Protein AF-A0A849RE85-F1 (afdb_monomer_lite)

Secondary structure (DSSP, 8-state):
---HHHHTHHHHHHHHHSS-HHHHHHHHHHHHHHHHHHHHHH----GGG--HHHHHHHHHHTTTS-HHHHHHHHHHHHHHHHHTT-SSPPPPPTT-------SS-HHHHHHHHHHHHHHHHHTT--HHHHHHHHT--HHHHHHHHTT-S-S-HHHHHHHHHHHT---------

Structure (mmCIF, N/CA/C/O backbone):
data_AF-A0A849RE85-F1
#
_entry.id   AF-A0A849RE85-F1
#
loop_
_atom_site.group_PDB
_atom_site.id
_atom_site.type_symbol
_atom_site.label_atom_id
_atom_site.label_alt_id
_atom_site.label_comp_id
_atom_site.label_asym_id
_atom_site.label_entity_id
_atom_site.label_seq_id
_atom_site.pdbx_PDB_ins_code
_atom_site.Cartn_x
_atom_site.Cartn_y
_atom_site.Cartn_z
_atom_site.occupancy
_atom_site.B_iso_or_equiv
_atom_site.auth_seq_id
_atom_site.auth_comp_id
_atom_site.auth_asym_id
_atom_site.auth_atom_id
_atom_site.pdbx_PDB_model_num
ATOM 1 N N . MET A 1 1 ? 27.105 -2.650 -28.692 1.00 42.91 1 MET A N 1
ATOM 2 C CA . MET A 1 1 ? 25.625 -2.631 -28.650 1.00 42.91 1 MET A CA 1
ATOM 3 C C . MET A 1 1 ? 25.179 -1.544 -27.675 1.00 42.91 1 MET A C 1
ATOM 5 O O . MET A 1 1 ? 25.867 -1.345 -26.683 1.00 42.91 1 MET A O 1
ATOM 9 N N . LEU A 1 2 ? 24.113 -0.790 -27.974 1.00 52.19 2 LEU A N 1
ATOM 10 C CA . LEU A 1 2 ? 23.545 0.206 -27.049 1.00 52.19 2 LEU A CA 1
ATOM 11 C C . LEU A 1 2 ? 22.572 -0.502 -26.098 1.00 52.1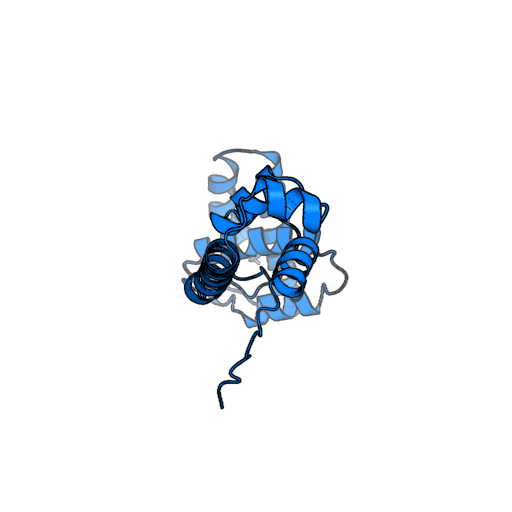9 2 LEU A C 1
ATOM 13 O O . LEU A 1 2 ? 21.526 -0.957 -26.562 1.00 52.19 2 LEU A O 1
ATOM 17 N N . THR A 1 3 ? 22.921 -0.581 -24.812 1.00 67.94 3 THR A N 1
ATOM 18 C CA . THR A 1 3 ? 22.102 -1.220 -23.767 1.00 67.94 3 THR A CA 1
ATOM 19 C C . THR A 1 3 ? 20.789 -0.467 -23.540 1.00 67.94 3 THR A C 1
ATOM 21 O O . THR A 1 3 ? 20.687 0.734 -23.829 1.00 67.94 3 THR A O 1
ATOM 24 N N . LEU A 1 4 ? 19.766 -1.143 -23.011 1.00 60.88 4 LEU A N 1
ATOM 25 C CA . LEU A 1 4 ? 18.473 -0.515 -22.692 1.00 60.88 4 LEU A CA 1
ATOM 26 C C . LEU A 1 4 ? 18.618 0.643 -21.691 1.00 60.88 4 LEU A C 1
ATOM 28 O O . LEU A 1 4 ? 17.960 1.680 -21.834 1.00 60.88 4 LEU A O 1
ATOM 32 N N . ALA A 1 5 ? 19.529 0.505 -20.726 1.00 68.31 5 ALA A N 1
ATOM 33 C CA . ALA A 1 5 ? 19.876 1.561 -19.781 1.00 68.31 5 ALA A CA 1
ATOM 34 C C . ALA A 1 5 ? 20.406 2.818 -20.494 1.00 68.31 5 ALA A C 1
ATOM 36 O O . ALA A 1 5 ? 19.964 3.930 -20.205 1.00 68.31 5 ALA A O 1
ATOM 37 N N . LYS A 1 6 ? 21.278 2.647 -21.496 1.00 70.25 6 LYS A N 1
ATOM 38 C CA . LYS A 1 6 ? 21.860 3.757 -22.265 1.00 70.25 6 LYS A CA 1
ATOM 39 C C . LYS A 1 6 ? 20.835 4.460 -23.159 1.00 70.25 6 LYS A C 1
ATOM 41 O O . LYS A 1 6 ? 20.890 5.671 -23.335 1.00 70.25 6 LYS A O 1
ATOM 46 N N . LYS A 1 7 ? 19.837 3.726 -23.664 1.00 66.62 7 LYS A N 1
ATOM 47 C CA . LYS A 1 7 ? 18.691 4.311 -24.391 1.00 66.62 7 LYS A CA 1
ATOM 48 C C . LYS A 1 7 ? 17.756 5.123 -23.484 1.00 66.62 7 LYS A C 1
ATOM 50 O O . LYS A 1 7 ? 17.022 5.970 -23.981 1.00 66.62 7 LYS A O 1
ATOM 55 N N . SER A 1 8 ? 17.799 4.884 -22.173 1.00 69.12 8 SER A N 1
ATOM 56 C CA . SER A 1 8 ? 16.951 5.543 -21.167 1.00 69.12 8 SER A CA 1
ATOM 57 C C . SER A 1 8 ? 17.639 6.723 -20.464 1.00 69.12 8 SER A C 1
ATOM 59 O O . SER A 1 8 ? 17.030 7.402 -19.639 1.00 69.12 8 SER A O 1
ATOM 61 N N . GLU A 1 9 ? 18.905 6.993 -20.793 1.00 75.12 9 GLU A N 1
ATOM 62 C CA . GLU A 1 9 ? 19.782 7.907 -20.053 1.00 75.12 9 GLU A CA 1
ATOM 63 C C . GLU A 1 9 ? 19.281 9.361 -20.030 1.00 75.12 9 GLU A C 1
ATOM 65 O O . GLU A 1 9 ? 19.409 10.049 -19.014 1.00 75.12 9 GLU A O 1
ATOM 70 N N . ASN A 1 10 ? 18.633 9.811 -21.108 1.00 74.06 10 ASN A N 1
ATOM 71 C CA . ASN A 1 10 ? 18.047 11.152 -21.184 1.00 74.06 10 ASN A CA 1
ATOM 72 C C . ASN A 1 10 ? 16.975 11.366 -20.101 1.00 74.06 10 ASN A C 1
ATOM 74 O O . ASN A 1 10 ? 16.992 12.389 -19.419 1.00 74.06 10 ASN A O 1
ATOM 78 N N . TYR A 1 11 ? 16.123 10.365 -19.851 1.00 74.44 11 TYR A N 1
ATOM 79 C CA . TYR A 1 11 ? 15.103 10.430 -18.800 1.00 74.44 11 TYR A CA 1
ATOM 80 C C . TYR A 1 11 ? 15.723 10.496 -17.397 1.00 74.44 11 TYR A C 1
ATOM 82 O O . TYR A 1 11 ? 15.236 11.218 -16.524 1.00 74.44 11 TYR A O 1
ATOM 90 N N . PHE A 1 12 ? 16.830 9.781 -17.175 1.00 78.94 12 PHE A N 1
ATOM 91 C CA . PHE A 1 12 ? 17.513 9.758 -15.880 1.00 78.94 12 PHE A CA 1
ATOM 92 C C . PHE A 1 12 ? 18.149 11.108 -15.539 1.00 78.94 12 PHE A C 1
ATOM 94 O O . PHE A 1 12 ? 18.059 11.558 -14.394 1.00 78.94 12 PHE A O 1
ATOM 101 N N . ARG A 1 13 ? 18.779 11.768 -16.520 1.00 77.88 13 ARG A N 1
ATOM 102 C CA . ARG A 1 13 ? 19.481 13.046 -16.307 1.00 77.88 13 ARG A CA 1
ATOM 103 C C . ARG A 1 13 ? 18.533 14.152 -15.861 1.00 77.88 13 ARG A C 1
ATOM 105 O O . ARG A 1 13 ? 18.858 14.875 -14.918 1.00 77.88 13 ARG A O 1
ATOM 112 N N . ASP A 1 14 ? 17.367 14.250 -16.486 1.00 75.44 14 ASP A N 1
ATOM 113 C CA . ASP A 1 14 ? 16.377 15.268 -16.133 1.00 75.44 14 ASP A CA 1
ATOM 114 C C . ASP A 1 14 ? 15.691 14.944 -14.807 1.00 75.44 14 ASP A C 1
ATOM 116 O O . ASP A 1 14 ? 15.541 15.816 -13.950 1.00 75.44 14 ASP A O 1
ATOM 120 N N . TYR A 1 15 ? 15.395 13.666 -14.558 1.00 78.00 15 TYR A N 1
ATOM 121 C CA . TYR A 1 15 ? 14.811 13.238 -13.294 1.00 78.00 15 TYR A CA 1
ATOM 122 C C . TYR A 1 15 ? 15.729 13.527 -12.101 1.00 78.00 15 TYR A C 1
ATOM 124 O O . TYR A 1 15 ? 15.288 14.095 -11.102 1.00 78.00 15 TYR A O 1
ATOM 132 N N . VAL A 1 16 ? 17.028 13.218 -12.196 1.00 77.25 16 VAL A N 1
ATOM 133 C CA . VAL A 1 16 ? 17.997 13.404 -11.100 1.00 77.25 16 VAL A CA 1
ATOM 134 C C . VAL A 1 16 ? 18.156 14.879 -10.686 1.00 77.25 16 VAL A C 1
ATOM 136 O O . VAL A 1 16 ? 18.572 15.134 -9.554 1.00 77.25 16 VAL A O 1
ATOM 139 N N . ARG A 1 17 ? 17.727 15.852 -11.499 1.00 74.69 17 ARG A N 1
ATOM 140 C CA . ARG A 1 17 ? 17.819 17.292 -11.193 1.00 74.69 17 ARG A CA 1
ATOM 141 C C . ARG A 1 17 ? 16.692 17.846 -10.297 1.00 74.69 17 ARG A C 1
ATOM 143 O O . ARG A 1 17 ? 16.912 18.856 -9.644 1.00 74.69 17 ARG A O 1
ATOM 150 N N . GLY A 1 18 ? 15.535 17.185 -10.182 1.00 65.81 18 GLY A N 1
ATOM 151 C CA . GLY A 1 18 ? 14.307 17.789 -9.619 1.00 65.81 18 GLY A CA 1
ATOM 152 C C . GLY A 1 18 ? 13.929 17.542 -8.136 1.00 65.81 18 GLY A C 1
ATOM 153 O O . GLY A 1 18 ? 12.744 17.468 -7.850 1.00 65.81 18 GLY A O 1
ATOM 154 N N . GLY A 1 19 ? 14.847 17.358 -7.166 1.00 62.25 19 GLY A N 1
ATOM 155 C CA . GLY A 1 19 ? 14.490 17.215 -5.714 1.00 62.25 19 GLY A CA 1
ATOM 156 C C . GLY A 1 19 ? 15.541 16.515 -4.800 1.00 62.25 19 GLY A C 1
ATOM 157 O O . GLY A 1 19 ? 16.737 16.679 -5.013 1.00 62.25 19 GLY A O 1
ATOM 158 N N . GLY A 1 20 ? 15.135 15.582 -3.917 1.00 73.44 20 GLY A N 1
ATOM 159 C CA . GLY A 1 20 ? 16.038 14.718 -3.115 1.00 73.44 20 GLY A CA 1
ATOM 160 C C . GLY A 1 20 ? 17.043 13.850 -3.910 1.00 73.44 20 GLY A C 1
ATOM 161 O O . GLY A 1 20 ? 16.706 12.781 -4.425 1.00 73.44 20 GLY A O 1
ATOM 162 N N . LYS A 1 21 ? 18.300 14.311 -3.980 1.00 73.38 21 LYS A N 1
ATOM 163 C CA . LYS A 1 21 ? 19.386 13.790 -4.840 1.00 73.38 21 LYS A CA 1
ATOM 164 C C . LYS A 1 21 ? 19.679 12.297 -4.653 1.00 73.38 21 LYS A C 1
ATOM 166 O O . LYS A 1 21 ? 19.865 11.590 -5.639 1.00 73.38 21 LYS A O 1
ATOM 171 N N . GLU A 1 22 ? 19.708 11.819 -3.413 1.00 80.50 22 GLU A N 1
ATOM 172 C CA . GLU A 1 22 ? 20.115 10.445 -3.094 1.00 80.50 22 GLU A CA 1
ATOM 173 C C . GLU A 1 22 ? 19.016 9.418 -3.399 1.00 80.50 22 GLU A C 1
ATOM 175 O O . GLU A 1 22 ? 19.268 8.400 -4.041 1.00 80.50 22 GLU A O 1
ATOM 180 N N . ASN A 1 23 ? 17.766 9.713 -3.030 1.00 78.06 23 ASN A N 1
ATOM 181 C CA . ASN A 1 23 ? 16.643 8.813 -3.298 1.00 78.06 23 ASN A CA 1
ATOM 182 C C . ASN A 1 23 ? 16.447 8.583 -4.806 1.00 78.06 23 ASN A C 1
ATOM 184 O O . ASN A 1 23 ? 16.259 7.450 -5.246 1.00 78.06 23 ASN A O 1
ATOM 188 N N . ARG A 1 24 ? 16.568 9.639 -5.621 1.00 80.62 24 ARG A N 1
ATOM 189 C CA . ARG A 1 24 ? 16.446 9.515 -7.080 1.00 80.62 24 ARG A CA 1
ATOM 190 C C . ARG A 1 24 ? 17.568 8.729 -7.724 1.00 80.62 24 ARG A C 1
ATOM 192 O O . ARG A 1 24 ? 17.285 7.932 -8.609 1.00 80.62 24 ARG A O 1
ATOM 199 N N . LYS A 1 25 ? 18.813 8.921 -7.284 1.00 83.44 25 LYS A N 1
ATOM 200 C CA . LYS A 1 25 ? 19.932 8.095 -7.754 1.00 83.44 25 LYS A CA 1
ATOM 201 C C . LYS A 1 25 ? 19.649 6.620 -7.497 1.00 83.44 25 LYS A C 1
ATOM 203 O O . LYS A 1 25 ? 19.750 5.823 -8.416 1.00 83.44 25 LYS A O 1
ATOM 208 N N . ARG A 1 26 ? 19.182 6.286 -6.290 1.00 87.06 26 ARG A N 1
ATOM 209 C CA . ARG A 1 26 ? 18.798 4.912 -5.939 1.00 87.06 26 ARG A CA 1
ATOM 210 C C . ARG A 1 26 ? 17.629 4.393 -6.779 1.00 87.06 26 ARG A C 1
ATOM 212 O O . ARG A 1 26 ? 17.623 3.221 -7.127 1.00 87.06 26 ARG A O 1
ATOM 219 N N . GLN A 1 27 ? 16.640 5.226 -7.111 1.00 88.19 27 GLN A N 1
ATOM 220 C CA . GLN A 1 27 ? 15.568 4.823 -8.032 1.00 88.19 27 GLN A CA 1
ATOM 221 C C . GLN A 1 27 ? 16.102 4.551 -9.442 1.00 88.19 27 GLN A C 1
ATOM 223 O O . GLN A 1 27 ? 15.768 3.521 -10.012 1.00 88.19 27 GLN A O 1
ATOM 228 N N . VAL A 1 28 ? 16.973 5.414 -9.972 1.00 87.75 28 VAL A N 1
ATOM 229 C CA . VAL A 1 28 ? 17.615 5.200 -11.278 1.00 87.75 28 VAL A CA 1
ATOM 230 C C . VAL A 1 28 ? 18.449 3.919 -11.277 1.00 87.75 28 VAL A C 1
ATOM 232 O O . VAL A 1 28 ? 18.303 3.127 -12.198 1.00 87.75 28 VAL A O 1
ATOM 235 N N . SER A 1 29 ? 19.248 3.662 -10.238 1.00 88.50 29 SER A N 1
ATOM 236 C CA . SER A 1 29 ? 20.015 2.413 -10.117 1.00 88.50 29 SER A CA 1
ATOM 237 C C . SER A 1 29 ? 19.117 1.177 -10.199 1.00 88.50 29 SER A C 1
ATOM 239 O O . SER A 1 29 ? 19.399 0.272 -10.972 1.00 88.50 29 SER A O 1
ATOM 241 N N . ARG A 1 30 ? 17.976 1.178 -9.498 1.00 92.25 30 ARG A N 1
ATOM 242 C CA . ARG A 1 30 ? 17.005 0.071 -9.558 1.00 92.25 30 ARG A CA 1
ATOM 243 C C . ARG A 1 30 ? 16.366 -0.095 -10.934 1.00 92.25 30 ARG A C 1
ATOM 245 O O . ARG A 1 30 ? 16.103 -1.217 -11.352 1.00 92.25 30 ARG A O 1
ATOM 252 N N . ILE A 1 31 ? 16.109 1.010 -11.636 1.00 91.06 31 ILE A N 1
ATOM 253 C CA . ILE A 1 31 ? 15.610 0.973 -13.017 1.00 91.06 31 ILE A CA 1
ATOM 254 C C . ILE A 1 31 ? 16.658 0.351 -13.945 1.00 91.06 31 ILE A C 1
ATOM 256 O O . ILE A 1 31 ? 16.305 -0.477 -14.778 1.00 91.06 31 ILE A O 1
ATOM 260 N N . VAL A 1 32 ? 17.931 0.724 -13.794 1.00 89.44 32 VAL A N 1
ATOM 261 C CA . VAL A 1 32 ? 19.039 0.165 -14.582 1.00 89.44 32 VAL A CA 1
ATOM 262 C C . VAL A 1 32 ? 19.177 -1.335 -14.335 1.00 89.44 32 VAL A C 1
ATOM 264 O O . VAL A 1 32 ? 19.149 -2.095 -15.294 1.00 89.44 32 VAL A O 1
ATOM 267 N N . GLU A 1 33 ? 19.200 -1.772 -13.075 1.00 90.31 33 GLU A N 1
ATOM 268 C CA . GLU A 1 33 ? 19.274 -3.198 -12.724 1.00 90.31 33 GLU A CA 1
ATOM 269 C C . GLU A 1 33 ? 18.104 -4.006 -13.304 1.00 90.31 33 GLU A C 1
ATOM 271 O O . GLU A 1 33 ? 18.294 -5.108 -13.818 1.00 90.31 33 GLU A O 1
ATOM 276 N N . PHE A 1 34 ? 16.890 -3.449 -13.272 1.00 91.25 34 PHE A N 1
ATOM 277 C CA . PHE A 1 34 ? 15.732 -4.060 -13.919 1.00 91.25 34 PHE A CA 1
ATOM 278 C C . PHE A 1 34 ? 15.922 -4.185 -15.439 1.00 91.25 34 PHE A C 1
ATOM 280 O O . PHE A 1 34 ? 15.665 -5.248 -16.003 1.00 91.25 34 PHE A O 1
ATOM 287 N N . LEU A 1 35 ? 16.376 -3.124 -16.113 1.00 89.00 35 LEU A N 1
ATOM 288 C CA . LEU A 1 35 ? 16.599 -3.132 -17.562 1.00 89.00 35 LEU A CA 1
ATOM 289 C C . LEU A 1 35 ? 17.701 -4.117 -17.972 1.00 89.00 35 LEU A C 1
ATOM 291 O O . LEU A 1 35 ? 17.520 -4.840 -18.951 1.00 89.00 35 LEU A O 1
ATOM 295 N N . ASP A 1 36 ? 18.787 -4.195 -17.204 1.00 88.19 36 ASP A N 1
ATOM 296 C CA . ASP A 1 36 ? 19.889 -5.135 -17.433 1.00 88.19 36 ASP A CA 1
ATOM 297 C C . ASP A 1 36 ? 19.426 -6.592 -17.251 1.00 88.19 36 ASP A C 1
ATOM 299 O O . ASP A 1 36 ? 19.775 -7.483 -18.035 1.00 88.19 36 ASP A O 1
ATOM 303 N N . TRP A 1 37 ? 18.566 -6.851 -16.260 1.00 90.44 37 TRP A N 1
ATOM 304 C CA . TRP A 1 37 ? 17.944 -8.164 -16.081 1.00 90.44 37 TRP A CA 1
ATOM 305 C C . TRP A 1 37 ? 17.041 -8.547 -17.267 1.00 90.44 37 TRP A C 1
ATOM 307 O O . TRP A 1 37 ? 17.083 -9.682 -17.749 1.00 90.44 37 TRP A O 1
ATOM 317 N N . VAL A 1 38 ? 16.248 -7.602 -17.786 1.00 88.19 38 VAL A N 1
ATOM 318 C CA . VAL A 1 38 ? 15.397 -7.842 -18.965 1.00 88.19 38 VAL A CA 1
ATOM 319 C C . VAL A 1 38 ? 16.242 -8.097 -20.219 1.00 88.19 38 VAL A C 1
ATOM 321 O O . VAL A 1 38 ? 15.927 -9.002 -20.996 1.00 88.19 38 VAL A O 1
ATOM 324 N N . GLU A 1 39 ? 17.321 -7.334 -20.413 1.00 84.50 39 GLU A N 1
ATOM 325 C CA . GLU A 1 39 ? 18.235 -7.481 -21.554 1.00 84.50 39 GLU A CA 1
ATOM 326 C C . GLU A 1 39 ? 18.929 -8.852 -21.537 1.00 84.50 39 GLU A C 1
ATOM 328 O O . GLU A 1 39 ? 18.984 -9.530 -22.566 1.00 84.50 39 GLU A O 1
ATOM 333 N N . SER A 1 40 ? 19.379 -9.298 -20.359 1.00 83.06 40 SER A N 1
ATOM 334 C CA . SER A 1 40 ? 20.047 -10.595 -20.183 1.00 83.06 40 SER A CA 1
ATOM 335 C C . SER A 1 40 ? 19.110 -11.801 -20.309 1.00 83.06 40 SER A C 1
ATOM 337 O O . SER A 1 40 ? 19.529 -12.835 -20.829 1.00 83.06 40 SER A O 1
ATOM 339 N N . THR A 1 41 ? 17.849 -11.682 -19.886 1.00 79.12 41 THR A N 1
ATOM 340 C CA . THR A 1 41 ? 16.909 -12.818 -19.854 1.00 79.12 41 THR A CA 1
ATOM 341 C C . THR A 1 41 ? 16.154 -13.004 -21.171 1.00 79.12 41 THR A C 1
ATOM 343 O O . THR A 1 41 ? 16.003 -14.129 -21.641 1.00 79.12 41 THR A O 1
ATOM 346 N N . GLU A 1 42 ? 15.671 -11.919 -21.786 1.00 67.69 42 GLU A N 1
ATOM 347 C CA . GLU A 1 42 ? 14.741 -12.001 -22.926 1.00 67.69 42 GLU A CA 1
ATOM 348 C C . GLU A 1 42 ? 15.293 -11.400 -24.232 1.00 67.69 42 GLU A C 1
ATOM 350 O O . GLU A 1 42 ? 14.577 -11.354 -25.232 1.00 67.69 42 GLU A O 1
ATOM 355 N N . LYS A 1 43 ? 16.567 -10.965 -24.263 1.00 65.69 43 LYS A N 1
ATOM 356 C CA . LYS A 1 43 ? 17.206 -10.325 -25.436 1.00 65.69 43 LYS A CA 1
ATOM 357 C C . LYS A 1 43 ? 16.358 -9.187 -26.029 1.00 65.69 43 LYS A C 1
ATOM 359 O O . LYS A 1 43 ? 16.342 -8.975 -27.242 1.00 65.69 43 LYS A O 1
ATOM 364 N N . VAL A 1 44 ? 15.619 -8.457 -25.192 1.00 65.25 44 VAL A N 1
ATOM 365 C CA . VAL A 1 44 ? 14.765 -7.350 -25.642 1.00 65.25 44 VAL A CA 1
ATOM 366 C C . VAL A 1 44 ? 15.646 -6.167 -26.030 1.00 65.25 44 VAL A C 1
ATOM 368 O O . VAL A 1 44 ? 16.393 -5.639 -25.216 1.00 65.25 44 VAL A O 1
ATOM 371 N N . ILE A 1 45 ? 15.542 -5.727 -27.285 1.00 59.97 45 ILE A N 1
ATOM 372 C CA . ILE A 1 45 ? 16.431 -4.699 -27.856 1.00 59.97 45 ILE A CA 1
ATOM 373 C C . ILE A 1 45 ? 15.801 -3.292 -27.770 1.00 59.97 45 ILE A C 1
ATOM 375 O O . ILE A 1 45 ? 16.497 -2.285 -27.938 1.00 59.97 45 ILE A O 1
ATOM 379 N N . SER A 1 46 ? 14.493 -3.173 -27.501 1.00 67.56 46 SER A N 1
ATOM 380 C CA . SER A 1 46 ? 13.761 -1.896 -27.534 1.00 67.56 46 SER A CA 1
ATOM 381 C C . SER A 1 46 ? 12.932 -1.622 -26.273 1.00 67.56 46 SER A C 1
ATOM 383 O O . SER A 1 46 ? 12.240 -2.492 -25.752 1.00 67.56 46 SER A O 1
ATOM 385 N N . LEU A 1 47 ? 12.949 -0.362 -25.819 1.00 70.06 47 LEU A N 1
ATOM 386 C CA . LEU A 1 47 ? 12.179 0.106 -24.656 1.00 70.06 47 LEU A CA 1
ATOM 387 C C . LEU A 1 47 ? 10.661 -0.008 -24.863 1.00 70.06 47 LEU A C 1
ATOM 389 O O . LEU A 1 47 ? 9.927 -0.272 -23.919 1.00 70.06 47 LEU A O 1
ATOM 393 N N . HIS A 1 48 ? 10.184 0.133 -26.101 1.00 70.50 48 HIS A N 1
ATOM 394 C CA . HIS A 1 48 ? 8.764 -0.041 -26.429 1.00 70.50 48 HIS A CA 1
ATOM 395 C C . HIS A 1 48 ? 8.302 -1.500 -26.305 1.00 70.50 48 HIS A C 1
ATOM 397 O O . HIS A 1 48 ? 7.151 -1.752 -25.942 1.00 70.50 48 HIS A O 1
ATOM 403 N N . GLY A 1 49 ? 9.212 -2.456 -26.531 1.00 77.38 49 GLY A N 1
ATOM 404 C CA . GLY A 1 49 ? 8.955 -3.882 -26.342 1.00 77.38 49 GLY A CA 1
ATOM 405 C C . GLY A 1 49 ? 8.775 -4.282 -24.877 1.00 77.38 49 GLY A C 1
ATOM 406 O O . GLY A 1 49 ? 8.326 -5.388 -24.602 1.00 77.38 49 GLY A O 1
ATOM 407 N N . LEU A 1 50 ? 9.081 -3.396 -23.923 1.00 83.88 50 LEU A N 1
ATOM 408 C CA . LEU A 1 50 ? 8.948 -3.659 -22.494 1.00 83.88 50 LEU A CA 1
ATOM 409 C C . LEU A 1 50 ? 7.472 -3.875 -22.103 1.00 83.88 50 LEU A C 1
ATOM 411 O O . LEU A 1 50 ? 6.705 -2.921 -22.029 1.00 83.88 50 LEU A O 1
ATOM 415 N N . GLY A 1 51 ? 7.038 -5.112 -21.859 1.00 86.00 51 GLY A N 1
ATOM 416 C CA . GLY A 1 51 ? 5.651 -5.432 -21.497 1.00 86.00 51 GLY A CA 1
ATOM 417 C C . GLY A 1 51 ? 5.480 -5.945 -20.066 1.00 86.00 51 GLY A C 1
ATOM 418 O O . GLY A 1 51 ? 6.450 -6.260 -19.376 1.00 86.00 51 GLY A O 1
ATOM 419 N N . LYS A 1 52 ? 4.215 -6.089 -19.637 1.00 86.44 52 LYS A N 1
ATOM 420 C CA . LYS A 1 52 ? 3.834 -6.619 -18.311 1.00 86.44 52 LYS A CA 1
ATOM 421 C C . LYS A 1 52 ? 4.494 -7.970 -18.005 1.00 86.44 52 LYS A C 1
ATOM 423 O O . LYS A 1 52 ? 4.869 -8.220 -16.864 1.00 86.44 52 LYS A O 1
ATOM 428 N N . ARG A 1 53 ? 4.695 -8.815 -19.027 1.00 88.12 53 ARG A N 1
ATOM 429 C CA . ARG A 1 53 ? 5.378 -10.114 -18.902 1.00 88.12 53 ARG A CA 1
ATOM 430 C C . ARG A 1 53 ? 6.778 -9.981 -18.304 1.00 88.12 53 ARG A C 1
ATOM 432 O O . ARG A 1 53 ? 7.118 -10.765 -17.427 1.00 88.12 53 ARG A O 1
ATOM 439 N N . HIS A 1 54 ? 7.544 -8.972 -18.717 1.00 89.31 54 HIS A N 1
ATOM 440 C CA . HIS A 1 54 ? 8.913 -8.766 -18.242 1.00 89.31 54 HIS A CA 1
ATOM 441 C C . HIS A 1 54 ? 8.932 -8.349 -16.771 1.00 89.31 54 HIS A C 1
ATOM 443 O O . HIS A 1 54 ? 9.749 -8.837 -16.000 1.00 89.31 54 HIS A O 1
ATOM 449 N N . VAL A 1 55 ? 7.976 -7.514 -16.354 1.00 90.56 55 VAL A N 1
ATOM 450 C CA . VAL A 1 55 ? 7.805 -7.125 -14.945 1.00 90.56 55 VAL A CA 1
ATOM 451 C C . VAL A 1 55 ? 7.424 -8.336 -14.091 1.00 90.56 55 VAL A C 1
ATOM 453 O O . VAL A 1 55 ? 8.029 -8.584 -13.053 1.00 90.56 55 VAL A O 1
ATOM 456 N N . ILE A 1 56 ? 6.476 -9.154 -14.558 1.00 89.50 56 ILE A N 1
ATOM 457 C CA . ILE A 1 56 ? 6.084 -10.396 -13.875 1.00 89.50 56 ILE A CA 1
ATOM 458 C C . ILE A 1 56 ? 7.267 -11.370 -13.786 1.00 89.50 56 ILE A C 1
ATOM 460 O O . ILE A 1 56 ? 7.474 -11.987 -12.739 1.00 89.50 56 ILE A O 1
ATOM 464 N N . GLY A 1 57 ? 8.040 -11.508 -14.866 1.00 89.75 57 GLY A N 1
ATOM 465 C CA . GLY A 1 57 ? 9.260 -12.310 -14.914 1.00 89.75 57 GLY A CA 1
ATOM 466 C C . GLY A 1 57 ? 10.299 -11.829 -13.905 1.00 89.75 57 GLY A C 1
ATOM 467 O O . GLY A 1 57 ? 10.813 -12.634 -13.132 1.00 89.75 57 GLY A O 1
ATOM 468 N N . PHE A 1 58 ? 10.525 -10.516 -13.832 1.00 92.00 58 PHE A N 1
ATOM 469 C CA . PHE A 1 58 ? 11.464 -9.912 -12.891 1.00 92.00 58 PHE A CA 1
ATOM 470 C C . PHE A 1 58 ? 11.082 -10.228 -11.447 1.00 92.00 58 PHE A C 1
ATOM 472 O O . PHE A 1 58 ? 11.919 -10.693 -10.672 1.00 92.00 58 PHE A O 1
ATOM 479 N N . TRP A 1 59 ? 9.799 -10.087 -11.098 1.00 92.06 59 TRP A N 1
ATOM 480 C CA . TRP A 1 59 ? 9.321 -10.473 -9.773 1.00 92.06 59 TRP A CA 1
ATOM 481 C C . TRP A 1 59 ? 9.498 -11.966 -9.506 1.00 92.06 59 TRP A C 1
ATOM 483 O O . TRP A 1 59 ? 9.766 -12.350 -8.366 1.00 92.06 59 TRP A O 1
ATOM 493 N N . LYS A 1 60 ? 9.291 -12.826 -10.513 1.00 89.69 60 LYS A N 1
ATOM 494 C CA . LYS A 1 60 ? 9.466 -14.286 -10.392 1.00 89.69 60 LYS A CA 1
ATOM 495 C C . LYS A 1 60 ? 10.923 -14.670 -10.150 1.00 89.69 60 LYS A C 1
ATOM 497 O O . LYS A 1 60 ? 11.163 -15.582 -9.369 1.00 89.69 60 LYS A O 1
ATOM 502 N N . ALA A 1 61 ? 11.871 -13.962 -10.754 1.00 89.94 61 ALA A N 1
ATOM 503 C CA . ALA A 1 61 ? 13.295 -14.171 -10.508 1.00 89.94 61 ALA A CA 1
ATOM 504 C C . ALA A 1 61 ? 13.741 -13.637 -9.133 1.00 89.94 61 ALA A C 1
ATOM 506 O O . ALA A 1 61 ? 14.577 -14.245 -8.471 1.00 89.94 61 ALA A O 1
ATOM 507 N N . HIS A 1 62 ? 13.133 -12.547 -8.655 1.00 91.50 62 HIS A N 1
ATOM 508 C CA . HIS A 1 62 ? 13.526 -11.868 -7.415 1.00 91.50 62 HIS A CA 1
ATOM 509 C C . HIS A 1 62 ? 12.550 -12.105 -6.254 1.00 91.50 62 HIS A C 1
ATOM 511 O O . HIS A 1 62 ? 12.205 -11.193 -5.504 1.00 91.50 62 HIS A O 1
ATOM 517 N N . ARG A 1 63 ? 12.105 -13.355 -6.068 1.00 86.56 63 ARG A N 1
ATOM 518 C CA . ARG A 1 63 ? 11.190 -13.739 -4.970 1.00 86.56 63 ARG A CA 1
ATOM 519 C C . ARG A 1 63 ? 11.776 -13.562 -3.568 1.00 86.56 63 ARG A C 1
ATOM 521 O O . ARG A 1 63 ? 11.024 -13.544 -2.601 1.00 86.56 63 ARG A O 1
ATOM 528 N N . HIS A 1 64 ? 13.095 -13.446 -3.471 1.00 86.19 64 HIS A N 1
ATOM 529 C CA . HIS A 1 64 ? 13.833 -13.284 -2.223 1.00 86.19 64 HIS A CA 1
ATOM 530 C C . HIS A 1 64 ? 13.877 -11.830 -1.721 1.00 86.19 64 HIS A C 1
ATOM 532 O O . HIS A 1 64 ? 14.348 -11.593 -0.611 1.00 86.19 64 HIS A O 1
ATOM 538 N N . PHE A 1 65 ? 13.424 -10.848 -2.510 1.00 89.81 65 PHE A N 1
ATOM 539 C CA . PHE A 1 65 ? 13.369 -9.460 -2.052 1.00 89.81 65 PHE A CA 1
ATOM 540 C C . PHE A 1 65 ? 12.411 -9.297 -0.869 1.00 89.81 65 PHE A C 1
ATOM 542 O O . PHE A 1 65 ? 11.318 -9.865 -0.854 1.00 89.81 65 PHE A O 1
ATOM 549 N N . SER A 1 66 ? 12.815 -8.474 0.104 1.00 88.12 66 SER A N 1
ATOM 550 C CA . SER A 1 66 ? 11.905 -7.999 1.147 1.00 88.12 66 SER A CA 1
ATOM 551 C C . SER A 1 66 ? 10.826 -7.094 0.550 1.00 88.12 66 SER A C 1
ATOM 553 O O . SER A 1 66 ? 11.029 -6.495 -0.509 1.00 88.12 66 SER A O 1
ATOM 555 N N . ASP A 1 67 ? 9.707 -6.942 1.253 1.00 83.69 67 ASP A N 1
ATOM 556 C CA . ASP A 1 67 ? 8.563 -6.154 0.774 1.00 83.69 67 ASP A CA 1
ATOM 557 C C . ASP A 1 67 ? 8.944 -4.692 0.523 1.00 83.69 67 ASP A C 1
ATOM 559 O O . ASP A 1 67 ? 8.630 -4.124 -0.522 1.00 83.69 67 ASP A O 1
ATOM 563 N N . GLU A 1 68 ? 9.731 -4.111 1.431 1.00 86.06 68 GLU A N 1
ATOM 564 C CA . GLU A 1 68 ? 10.256 -2.754 1.287 1.00 86.06 68 GLU A CA 1
ATOM 565 C C . GLU A 1 68 ? 11.175 -2.620 0.062 1.00 86.06 68 GLU A C 1
ATOM 567 O O . GLU A 1 68 ? 11.137 -1.620 -0.662 1.00 86.06 68 GLU A O 1
ATOM 572 N N . THR A 1 69 ? 12.003 -3.634 -0.196 1.00 89.62 69 THR A N 1
ATOM 573 C CA . THR A 1 69 ? 12.900 -3.646 -1.354 1.00 89.62 69 THR A CA 1
ATOM 574 C C . THR A 1 69 ? 12.092 -3.757 -2.640 1.00 89.62 69 THR A C 1
ATOM 576 O O . THR A 1 69 ? 12.239 -2.910 -3.520 1.00 89.62 69 THR A O 1
ATOM 579 N N . ALA A 1 70 ? 11.182 -4.729 -2.727 1.00 90.62 70 ALA A N 1
ATOM 580 C CA . ALA A 1 70 ? 10.315 -4.939 -3.882 1.00 90.62 70 ALA A CA 1
ATOM 581 C C . ALA A 1 70 ? 9.480 -3.689 -4.207 1.00 90.62 70 ALA A C 1
ATOM 583 O O . ALA A 1 70 ? 9.399 -3.286 -5.368 1.00 90.62 70 ALA A O 1
ATOM 584 N N . TYR A 1 71 ? 8.945 -3.018 -3.184 1.00 90.12 71 TYR A N 1
ATOM 585 C CA . TYR A 1 71 ? 8.232 -1.753 -3.335 1.00 90.12 71 TYR A CA 1
ATOM 586 C C . TYR A 1 71 ? 9.122 -0.642 -3.913 1.00 90.12 71 TYR A C 1
ATOM 588 O O . TYR A 1 71 ? 8.734 0.040 -4.863 1.00 90.12 71 TYR A O 1
ATOM 596 N N . LYS A 1 72 ? 10.358 -0.489 -3.418 1.00 90.38 72 LYS A N 1
ATOM 597 C CA . LYS A 1 72 ? 11.318 0.494 -3.955 1.00 90.38 72 LYS A CA 1
ATOM 598 C C . LYS A 1 72 ? 11.689 0.225 -5.419 1.00 90.38 72 LYS A C 1
ATOM 600 O O . LYS A 1 72 ? 11.907 1.187 -6.158 1.00 90.38 72 LYS A O 1
ATOM 605 N N . TYR A 1 73 ? 11.771 -1.039 -5.844 1.00 93.25 73 TYR A N 1
ATOM 606 C CA . TYR A 1 73 ? 11.925 -1.379 -7.266 1.00 93.25 73 TYR A CA 1
ATOM 607 C C . TYR A 1 73 ? 10.666 -1.029 -8.056 1.00 93.25 73 TYR A C 1
ATOM 609 O O . TYR A 1 73 ? 10.774 -0.413 -9.114 1.00 93.25 73 TYR A O 1
ATOM 617 N N . TRP A 1 74 ? 9.480 -1.360 -7.537 1.00 93.56 74 TRP A N 1
ATOM 618 C CA . TRP A 1 74 ? 8.216 -1.077 -8.214 1.00 93.56 74 TRP A CA 1
ATOM 619 C C . TRP A 1 74 ? 8.014 0.419 -8.464 1.00 93.56 74 TRP A C 1
ATOM 621 O O . TRP A 1 74 ? 7.676 0.787 -9.582 1.00 93.56 74 TRP A O 1
ATOM 631 N N . LEU A 1 75 ? 8.338 1.291 -7.501 1.00 90.38 75 LEU A N 1
ATOM 632 C CA . LEU A 1 75 ? 8.313 2.748 -7.702 1.00 90.38 75 LEU A CA 1
ATOM 633 C C . LEU A 1 75 ? 9.201 3.198 -8.874 1.00 90.38 75 LEU A C 1
ATOM 635 O O . LEU A 1 75 ? 8.803 4.045 -9.674 1.00 90.38 75 LEU A O 1
ATOM 639 N N . GLY A 1 76 ? 10.397 2.615 -8.997 1.00 91.25 76 GLY A N 1
ATOM 640 C CA . GLY A 1 76 ? 11.291 2.879 -10.124 1.00 91.25 76 GLY A CA 1
ATOM 641 C C . GLY A 1 76 ? 10.704 2.390 -11.450 1.00 91.25 76 GLY A C 1
ATOM 642 O O . GLY A 1 76 ? 10.672 3.136 -12.427 1.00 91.25 76 GLY A O 1
ATOM 643 N N . ILE A 1 77 ? 10.184 1.162 -11.479 1.00 91.44 77 ILE A N 1
ATOM 644 C CA . ILE A 1 77 ? 9.574 0.564 -12.675 1.00 91.44 77 ILE A CA 1
ATOM 645 C C . ILE A 1 77 ? 8.325 1.345 -13.102 1.00 91.44 77 ILE A C 1
ATOM 647 O O . ILE A 1 77 ? 8.160 1.595 -14.291 1.00 91.44 77 ILE A O 1
ATOM 651 N N . ALA A 1 78 ? 7.486 1.795 -12.167 1.00 90.19 78 ALA A N 1
ATOM 652 C CA . ALA A 1 78 ? 6.335 2.659 -12.433 1.00 90.19 78 ALA A CA 1
ATOM 653 C C . ALA A 1 78 ? 6.760 3.986 -13.063 1.00 90.19 78 ALA A C 1
ATOM 655 O O . ALA A 1 78 ? 6.159 4.437 -14.039 1.00 90.19 78 ALA A O 1
ATOM 656 N N . LYS A 1 79 ? 7.859 4.574 -12.577 1.00 89.69 79 LYS A N 1
ATOM 657 C CA . LYS A 1 79 ? 8.412 5.791 -13.169 1.00 89.69 79 LYS A CA 1
ATOM 658 C C . LYS A 1 79 ? 8.927 5.565 -14.591 1.00 89.69 79 LYS A C 1
ATOM 660 O O . LYS A 1 79 ? 8.630 6.365 -15.475 1.00 89.69 79 LYS A O 1
ATOM 665 N N . LEU A 1 80 ? 9.634 4.459 -14.822 1.00 88.81 80 LEU A N 1
ATOM 666 C CA . LEU A 1 80 ? 10.043 4.035 -16.161 1.00 88.81 80 LEU A CA 1
ATOM 667 C C . LEU A 1 80 ? 8.824 3.846 -17.080 1.00 88.81 80 LEU A C 1
ATOM 669 O O . LEU A 1 80 ? 8.838 4.296 -18.222 1.00 88.81 80 LEU A O 1
ATOM 673 N N . TRP A 1 81 ? 7.757 3.227 -16.575 1.00 89.38 81 TRP A N 1
ATOM 674 C CA . TRP A 1 81 ? 6.507 3.001 -17.303 1.00 89.38 81 TRP A CA 1
ATOM 675 C C . TRP A 1 81 ? 5.865 4.306 -17.777 1.00 89.38 81 TRP A C 1
ATOM 677 O O . TRP A 1 81 ? 5.486 4.425 -18.945 1.00 89.38 81 TRP A O 1
ATOM 687 N N . GLN A 1 82 ? 5.831 5.305 -16.891 1.00 86.88 82 GLN A N 1
ATOM 688 C CA . GLN A 1 82 ? 5.367 6.652 -17.205 1.00 86.88 82 GLN A CA 1
ATOM 689 C C . GLN A 1 82 ? 6.227 7.305 -18.298 1.00 86.88 82 GLN A C 1
ATOM 691 O O . GLN A 1 82 ? 5.687 7.916 -19.216 1.00 86.88 82 GLN A O 1
ATOM 696 N N . TRP A 1 83 ? 7.556 7.169 -18.234 1.00 86.12 83 TRP A N 1
ATOM 697 C CA . TRP A 1 83 ? 8.464 7.744 -19.238 1.00 86.12 83 TRP A CA 1
ATOM 698 C C . TRP A 1 83 ? 8.316 7.125 -20.625 1.00 86.12 83 TRP A C 1
ATOM 700 O O . TRP A 1 83 ? 8.487 7.821 -21.623 1.00 86.12 83 TRP A O 1
ATOM 710 N N . ILE A 1 84 ? 7.975 5.837 -20.693 1.00 83.88 84 ILE A N 1
ATOM 711 C CA . ILE A 1 84 ? 7.715 5.126 -21.953 1.00 83.88 84 ILE A CA 1
ATOM 712 C C . ILE A 1 84 ? 6.299 5.442 -22.486 1.00 83.88 84 ILE A C 1
ATOM 714 O O . ILE A 1 84 ? 5.956 5.046 -23.597 1.00 83.88 84 ILE A O 1
ATOM 718 N N . GLY A 1 85 ? 5.474 6.178 -21.731 1.00 80.81 85 GLY A N 1
ATOM 719 C CA . GLY A 1 85 ? 4.130 6.582 -22.153 1.00 80.81 85 GLY A CA 1
ATOM 720 C C . GLY A 1 85 ? 3.092 5.462 -22.062 1.00 80.81 85 GLY A C 1
ATOM 721 O O . GLY A 1 85 ? 2.087 5.494 -22.766 1.00 80.81 85 GLY A O 1
ATOM 722 N N . LYS A 1 86 ? 3.316 4.448 -21.217 1.00 79.81 86 LYS A N 1
ATOM 723 C CA . LYS A 1 86 ? 2.321 3.395 -20.977 1.00 79.81 86 LYS A CA 1
ATOM 724 C C . LYS A 1 86 ? 1.307 3.888 -19.946 1.00 79.81 86 LYS A C 1
ATOM 726 O O . LYS A 1 86 ? 1.685 4.240 -18.834 1.00 79.81 86 LYS A O 1
ATOM 731 N N . HIS A 1 87 ? 0.031 3.917 -20.333 1.00 68.75 87 HIS A N 1
ATOM 732 C CA . HIS A 1 87 ? -1.060 4.463 -19.514 1.00 68.75 87 HIS A CA 1
ATOM 733 C C . HIS A 1 87 ? -1.434 3.592 -18.309 1.00 68.75 87 HIS A C 1
ATOM 735 O O . HIS A 1 87 ? -1.951 4.101 -17.322 1.00 68.75 87 HIS A O 1
ATOM 741 N N . GLU A 1 88 ? -1.183 2.288 -18.384 1.00 80.88 88 GLU A N 1
ATOM 742 C CA . GLU A 1 88 ? -1.482 1.358 -17.298 1.00 80.88 88 GLU A CA 1
ATOM 743 C C . GLU A 1 88 ? -0.302 1.240 -16.336 1.00 80.88 88 GLU A C 1
ATOM 745 O O . GLU A 1 88 ? 0.849 1.228 -16.772 1.00 80.88 88 GLU A O 1
ATOM 750 N N . GLU A 1 89 ? -0.571 1.057 -15.045 1.00 82.12 89 GLU A N 1
ATOM 751 C CA . GLU A 1 89 ? 0.484 0.783 -14.070 1.00 82.12 89 GLU A CA 1
ATOM 752 C C . GLU A 1 89 ? 1.173 -0.569 -14.341 1.00 82.12 89 GLU A C 1
ATOM 754 O O . GLU A 1 89 ? 0.533 -1.540 -14.776 1.00 82.12 89 GLU A O 1
ATOM 759 N N . PRO A 1 90 ? 2.494 -0.677 -14.095 1.00 87.38 90 PRO A N 1
ATOM 760 C CA . PRO A 1 90 ? 3.172 -1.957 -14.193 1.00 87.38 90 PRO A CA 1
ATOM 761 C C . PRO A 1 90 ? 2.675 -2.917 -13.102 1.00 87.38 90 PRO A C 1
ATOM 763 O O . PRO A 1 90 ? 2.377 -2.480 -11.988 1.00 87.38 90 PRO A O 1
ATOM 766 N N . PRO A 1 91 ? 2.669 -4.238 -13.371 1.00 88.62 91 PRO A N 1
ATOM 767 C CA . PRO A 1 91 ? 2.294 -5.242 -12.382 1.00 88.62 91 PRO A CA 1
ATOM 768 C C . PRO A 1 91 ? 3.054 -5.065 -11.062 1.00 88.62 91 PRO A C 1
ATOM 770 O O . PRO A 1 91 ? 4.290 -5.069 -11.045 1.00 88.62 91 PRO A O 1
ATOM 773 N N . ALA A 1 92 ? 2.314 -4.923 -9.964 1.00 85.62 92 ALA A N 1
ATOM 774 C CA . ALA A 1 92 ? 2.884 -4.789 -8.630 1.00 85.62 92 ALA A CA 1
ATOM 775 C C . ALA A 1 92 ? 3.548 -6.101 -8.157 1.00 85.62 92 ALA A C 1
ATOM 777 O O . ALA A 1 92 ? 3.179 -7.191 -8.616 1.00 85.62 92 ALA A O 1
ATOM 778 N N . PRO A 1 93 ? 4.534 -6.033 -7.242 1.00 84.00 93 PRO A N 1
ATOM 779 C CA . PRO A 1 93 ? 5.073 -7.223 -6.599 1.00 84.00 93 PRO A CA 1
ATOM 780 C C . PRO A 1 93 ? 3.979 -7.940 -5.798 1.00 84.00 93 PRO A C 1
ATOM 782 O O . PRO A 1 93 ? 3.132 -7.300 -5.188 1.00 84.00 93 PRO A O 1
ATOM 785 N N . HIS A 1 94 ? 4.037 -9.273 -5.735 1.00 70.31 94 HIS A N 1
ATOM 786 C CA . HIS A 1 94 ? 2.984 -10.134 -5.164 1.00 70.31 94 HIS A CA 1
ATOM 787 C C . HIS A 1 94 ? 2.585 -9.812 -3.710 1.00 70.31 94 HIS A C 1
ATOM 789 O O . HIS A 1 94 ? 1.482 -10.140 -3.290 1.00 70.31 94 HIS A O 1
ATOM 795 N N . LYS A 1 95 ? 3.486 -9.193 -2.942 1.00 65.31 95 LYS A N 1
ATOM 796 C CA . LYS A 1 95 ? 3.263 -8.810 -1.541 1.00 65.31 95 LYS A CA 1
ATOM 797 C C . LYS A 1 95 ? 2.923 -7.335 -1.353 1.00 65.31 95 LYS A C 1
ATOM 799 O O . LYS A 1 95 ? 2.508 -6.940 -0.274 1.00 65.31 95 LYS A O 1
ATOM 804 N N . VAL A 1 96 ? 3.015 -6.537 -2.415 1.00 50.53 96 VAL A N 1
ATOM 805 C CA . VAL A 1 96 ? 2.400 -5.211 -2.462 1.00 50.53 96 VAL A CA 1
ATOM 806 C C . VAL A 1 96 ? 0.961 -5.413 -2.930 1.00 50.53 96 VAL A C 1
ATOM 808 O O . VAL A 1 96 ? 0.541 -4.908 -3.966 1.00 50.53 96 VAL A O 1
ATOM 811 N N . GLN A 1 97 ? 0.184 -6.183 -2.164 1.00 47.50 97 GLN A N 1
ATOM 812 C CA . GLN A 1 97 ? -1.223 -5.838 -2.066 1.00 47.50 97 GLN A CA 1
ATOM 813 C C . GLN A 1 97 ? -1.220 -4.528 -1.295 1.00 47.50 97 GLN A C 1
ATOM 815 O O . GLN A 1 97 ? -1.281 -4.495 -0.069 1.00 47.50 97 GLN A O 1
ATOM 820 N N . THR A 1 98 ? -1.069 -3.424 -2.028 1.00 42.50 98 THR A N 1
ATOM 821 C CA . THR A 1 98 ? -1.696 -2.184 -1.609 1.00 42.50 98 THR A CA 1
ATOM 822 C C . THR A 1 98 ? -3.097 -2.628 -1.230 1.00 42.50 98 THR A C 1
ATOM 824 O O . THR A 1 98 ? -3.797 -3.173 -2.087 1.00 42.50 98 THR A O 1
ATOM 827 N N . PHE A 1 99 ? -3.483 -2.502 0.040 1.00 41.22 99 PHE A N 1
ATOM 828 C CA . PHE A 1 99 ? -4.899 -2.416 0.341 1.00 41.22 99 PHE A CA 1
ATOM 829 C C . PHE A 1 99 ? -5.374 -1.316 -0.595 1.00 41.22 99 PHE A C 1
ATOM 831 O O . PHE A 1 99 ? -5.048 -0.142 -0.398 1.00 41.22 99 PHE A O 1
ATOM 838 N N . GLN A 1 100 ? -6.008 -1.699 -1.706 1.00 42.84 100 GLN A N 1
ATOM 839 C CA . GLN A 1 100 ? -6.795 -0.751 -2.449 1.00 42.84 100 GLN A CA 1
ATOM 840 C C . GLN A 1 100 ? -7.695 -0.192 -1.366 1.00 42.84 100 GLN A C 1
ATOM 842 O O . GLN A 1 100 ? -8.375 -0.955 -0.678 1.00 42.84 100 GLN A O 1
ATOM 847 N N . LYS A 1 101 ? -7.600 1.114 -1.129 1.00 46.00 101 LYS A N 1
ATOM 848 C CA . LYS A 1 101 ? -8.646 1.828 -0.424 1.00 46.00 101 LYS A CA 1
ATOM 849 C C . LYS A 1 101 ? -9.863 1.589 -1.305 1.00 46.00 101 LYS A C 1
ATOM 851 O O . LYS A 1 101 ? -10.012 2.253 -2.329 1.00 46.00 101 LYS A O 1
ATOM 856 N N . SER A 1 102 ? -10.581 0.499 -1.047 1.00 46.91 102 SER A N 1
ATOM 857 C CA . SER A 1 102 ? -11.698 0.098 -1.866 1.00 46.91 102 SER A CA 1
ATOM 858 C C . SER A 1 102 ? -12.652 1.269 -1.778 1.00 46.91 102 SER A C 1
ATOM 860 O O . SER A 1 102 ? -13.029 1.710 -0.698 1.00 46.91 102 SER A O 1
ATOM 862 N N . VAL A 1 103 ? -13.026 1.799 -2.935 1.00 51.09 103 VAL A N 1
ATOM 863 C CA . VAL A 1 103 ? -14.071 2.823 -3.066 1.00 51.09 103 VAL A CA 1
ATOM 864 C C . VAL A 1 103 ? -15.460 2.214 -2.731 1.00 51.09 103 VAL A C 1
ATOM 866 O O . VAL A 1 103 ? -16.496 2.827 -2.938 1.00 51.09 103 VAL A O 1
ATOM 869 N N . LEU A 1 104 ? -15.475 1.002 -2.165 1.00 45.97 104 LEU A N 1
ATOM 870 C CA . LEU A 1 104 ? -16.600 0.205 -1.696 1.00 45.97 104 LEU A CA 1
ATOM 871 C C . LEU A 1 104 ? -16.276 -0.170 -0.232 1.00 45.97 104 LEU A C 1
ATOM 873 O O . LEU A 1 104 ? -15.270 -0.840 -0.006 1.00 45.97 104 LEU A O 1
ATOM 877 N N . ASN A 1 105 ? -16.977 0.241 0.826 1.00 55.19 105 ASN A N 1
ATOM 878 C CA . ASN A 1 105 ? -18.266 0.915 0.954 1.00 55.19 105 ASN A CA 1
ATOM 879 C C . ASN A 1 105 ? -18.227 1.833 2.197 1.00 55.19 105 ASN A C 1
ATOM 881 O O . ASN A 1 105 ? -18.507 1.369 3.306 1.00 55.19 105 ASN A O 1
ATOM 885 N N . ASP A 1 106 ? -17.927 3.130 2.031 1.00 58.38 106 ASP A N 1
ATOM 886 C CA . ASP A 1 106 ? -18.158 4.130 3.098 1.00 58.38 106 ASP A CA 1
ATOM 887 C C . ASP A 1 106 ? -19.610 4.046 3.605 1.00 58.38 106 ASP A C 1
ATOM 889 O O . ASP A 1 106 ? -19.879 4.270 4.780 1.00 58.38 106 ASP A O 1
ATOM 893 N N . THR A 1 107 ? -20.545 3.633 2.743 1.00 66.19 107 THR A N 1
ATOM 894 C CA . THR A 1 107 ? -21.956 3.390 3.069 1.00 66.19 107 THR A CA 1
ATOM 895 C C . THR A 1 107 ? -22.156 2.304 4.126 1.00 66.19 107 THR A C 1
ATOM 897 O O . THR A 1 107 ? -22.790 2.571 5.135 1.00 66.19 107 THR A O 1
ATOM 900 N N . VAL A 1 108 ? -21.568 1.112 3.985 1.00 74.25 108 VAL A N 1
ATOM 901 C CA . VAL A 1 108 ? -21.762 0.023 4.969 1.00 74.25 108 VAL A CA 1
ATOM 902 C C . VAL A 1 108 ? -21.130 0.383 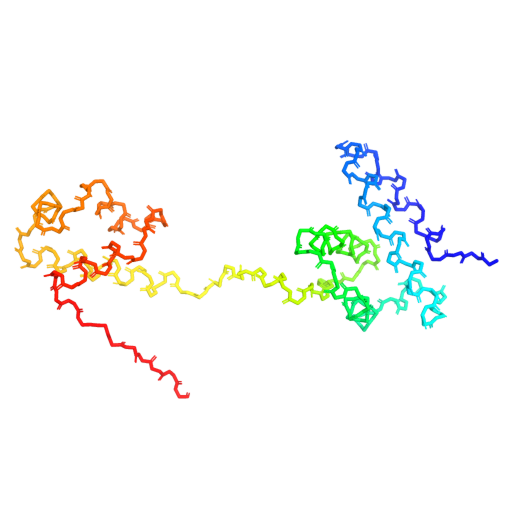6.312 1.00 74.25 108 VAL A C 1
ATOM 904 O O . VAL A 1 108 ? -21.710 0.140 7.369 1.00 74.25 108 VAL A O 1
ATOM 907 N N . PHE A 1 109 ? -19.944 0.994 6.287 1.00 78.31 109 PHE A N 1
ATOM 908 C CA . PHE A 1 109 ? -19.291 1.435 7.515 1.00 78.31 109 PHE A CA 1
ATOM 909 C C . PHE A 1 109 ? -20.110 2.529 8.212 1.00 78.31 109 PHE A C 1
ATOM 911 O O . PHE A 1 109 ? -20.390 2.419 9.403 1.00 78.31 109 PHE A O 1
ATOM 918 N N . THR A 1 110 ? -20.580 3.539 7.475 1.00 81.38 110 THR A N 1
ATOM 919 C CA . THR A 1 110 ? -21.448 4.589 8.035 1.00 81.38 110 THR A CA 1
ATOM 920 C C . THR A 1 110 ? -22.798 4.053 8.513 1.00 81.38 110 THR A C 1
ATOM 922 O O . THR A 1 110 ? -23.295 4.526 9.536 1.00 81.38 110 THR A O 1
ATOM 925 N N . GLU A 1 111 ? -23.368 3.036 7.865 1.00 83.12 111 GLU A N 1
ATOM 926 C CA . GLU A 1 111 ? -24.582 2.348 8.321 1.00 83.12 111 GLU A CA 1
ATOM 927 C C . GLU A 1 111 ? -24.373 1.661 9.675 1.00 83.12 111 GLU A C 1
ATOM 929 O O . GLU A 1 111 ? -25.196 1.833 10.573 1.00 83.12 111 GLU A O 1
ATOM 934 N N . ILE A 1 112 ? -23.252 0.955 9.866 1.00 84.44 112 ILE A N 1
ATOM 935 C CA . ILE A 1 112 ? -22.910 0.315 11.149 1.00 84.44 112 ILE A CA 1
ATOM 936 C C . ILE A 1 112 ? -22.774 1.364 12.257 1.00 84.44 112 ILE A C 1
ATOM 938 O O . ILE A 1 112 ? -23.330 1.200 13.343 1.00 84.44 112 ILE A O 1
ATOM 942 N N . LEU A 1 113 ? -22.072 2.466 11.991 1.00 88.19 113 LEU A N 1
ATOM 943 C CA . LEU A 1 113 ? -21.877 3.533 12.976 1.00 88.19 113 LEU A CA 1
ATOM 944 C C . LEU A 1 113 ? -23.184 4.256 13.317 1.00 88.19 113 LEU A C 1
ATOM 946 O O . LEU A 1 113 ? -23.459 4.545 14.483 1.00 88.19 113 LEU A O 1
ATOM 950 N N . THR A 1 114 ? -24.030 4.486 12.312 1.00 85.94 114 THR A N 1
ATOM 951 C CA . THR A 1 114 ? -25.368 5.056 12.504 1.00 85.94 114 THR A CA 1
ATOM 952 C C . THR A 1 114 ? -26.246 4.107 13.315 1.00 85.94 114 THR A C 1
ATOM 954 O O . THR A 1 114 ? -26.924 4.546 14.240 1.00 85.94 114 THR A O 1
ATOM 957 N N . ALA A 1 115 ? -26.192 2.800 13.041 1.00 88.00 115 ALA A N 1
ATOM 958 C CA . ALA A 1 115 ? -26.919 1.793 13.806 1.00 88.00 115 ALA A CA 1
ATOM 959 C C . ALA A 1 115 ? -26.474 1.759 15.275 1.00 88.00 115 ALA A C 1
ATOM 961 O O . ALA A 1 115 ? -27.322 1.695 16.164 1.00 88.00 115 ALA A O 1
ATOM 962 N N . ILE A 1 116 ? -25.169 1.873 15.545 1.00 89.25 116 ILE A N 1
ATOM 963 C CA . ILE A 1 116 ? -24.628 1.986 16.908 1.00 89.25 116 ILE A CA 1
ATOM 964 C C . ILE A 1 116 ? -25.203 3.212 17.618 1.00 89.25 116 ILE A C 1
ATOM 966 O O . ILE A 1 116 ? -25.728 3.090 18.728 1.00 89.25 116 ILE A O 1
ATOM 970 N N . LYS A 1 117 ? -25.172 4.375 16.961 1.00 90.25 117 LYS A N 1
ATOM 971 C CA . LYS A 1 117 ? -25.714 5.618 17.515 1.00 90.25 117 LYS A CA 1
ATOM 972 C C . LYS A 1 117 ? -27.214 5.507 17.805 1.00 90.25 117 LYS A C 1
ATOM 974 O O . LYS A 1 117 ? -27.646 5.807 18.918 1.00 90.25 117 LYS A O 1
ATOM 979 N N . CYS A 1 118 ? -28.000 5.006 16.851 1.00 86.06 118 CYS A N 1
ATOM 980 C CA . CYS A 1 118 ? -29.438 4.794 17.026 1.00 86.06 118 CYS A CA 1
ATOM 981 C C . CYS A 1 118 ? -29.739 3.794 18.152 1.00 86.06 118 CYS A C 1
ATOM 983 O O . CYS A 1 118 ? -30.635 4.028 18.962 1.00 86.06 118 CYS A O 1
ATOM 985 N N . ALA A 1 119 ? -28.978 2.701 18.255 1.00 89.25 119 ALA A N 1
ATOM 986 C CA . ALA A 1 119 ? -29.141 1.719 19.322 1.00 89.25 119 ALA A CA 1
ATOM 987 C C . ALA A 1 119 ? -28.818 2.322 20.700 1.00 89.25 119 ALA A C 1
ATOM 989 O O . ALA A 1 119 ? -29.567 2.095 21.653 1.00 89.25 119 ALA A O 1
ATOM 990 N N . ARG A 1 120 ? -27.766 3.145 20.812 1.00 92.00 120 ARG A N 1
ATOM 991 C CA . ARG A 1 120 ? -27.441 3.870 22.050 1.00 92.00 120 ARG A CA 1
ATOM 992 C C . ARG A 1 120 ? -28.563 4.834 22.448 1.00 92.00 120 ARG A C 1
ATOM 994 O O . ARG A 1 120 ? -28.993 4.825 23.603 1.00 92.00 120 ARG A O 1
ATOM 1001 N N . GLU A 1 121 ? -29.055 5.632 21.501 1.00 88.25 121 GLU A N 1
ATOM 1002 C CA . GLU A 1 121 ? -30.137 6.599 21.725 1.00 88.25 121 GLU A CA 1
ATOM 1003 C C . GLU A 1 121 ? -31.456 5.909 22.105 1.00 88.25 121 GLU A C 1
ATOM 1005 O O . GLU A 1 121 ? -32.113 6.334 23.051 1.00 88.25 121 GLU A O 1
ATOM 1010 N N . SER A 1 122 ? -31.793 4.779 21.474 1.00 87.56 122 SER A N 1
ATOM 1011 C CA . SER A 1 122 ? -32.994 3.994 21.809 1.00 87.56 122 SER A CA 1
ATOM 1012 C C . SER A 1 122 ? -32.987 3.443 23.242 1.00 87.56 122 SER A C 1
ATOM 1014 O O . SER A 1 122 ? -34.043 3.254 23.844 1.00 87.56 122 SER A O 1
ATOM 1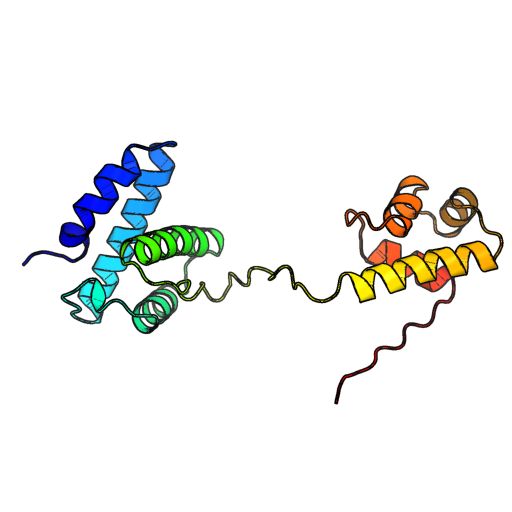016 N N . LYS A 1 123 ? -31.796 3.223 23.817 1.00 88.19 123 LYS A N 1
ATOM 1017 C CA . LYS A 1 123 ? -31.610 2.792 25.210 1.00 88.19 123 LYS A CA 1
ATOM 1018 C C . LYS A 1 123 ? -31.479 3.965 26.190 1.00 88.19 123 LYS A C 1
ATOM 1020 O O . LYS A 1 123 ? -31.208 3.727 27.365 1.00 88.19 123 LYS A O 1
ATOM 1025 N N . ASN A 1 124 ? -31.664 5.211 25.736 1.00 88.88 124 ASN A N 1
ATOM 1026 C CA . ASN A 1 124 ? -31.471 6.439 26.520 1.00 88.88 124 ASN A CA 1
ATOM 1027 C C . ASN A 1 124 ? -30.091 6.526 27.201 1.00 88.88 124 ASN A C 1
ATOM 1029 O O . ASN A 1 124 ? -29.960 7.060 28.303 1.00 88.88 124 ASN A O 1
ATOM 1033 N N . LEU A 1 125 ? -29.050 5.994 26.555 1.00 89.38 125 LEU A N 1
ATOM 1034 C CA . LEU A 1 125 ? -27.690 6.020 27.085 1.00 89.38 125 LEU A CA 1
ATOM 1035 C C . LEU A 1 125 ? -26.929 7.235 26.557 1.00 89.38 125 LEU A C 1
ATOM 1037 O O . LEU A 1 125 ? -26.842 7.473 25.352 1.00 89.38 125 LEU A O 1
ATOM 1041 N N . SER A 1 126 ? -26.309 7.984 27.461 1.00 90.56 126 SER A N 1
ATOM 1042 C CA . SER A 1 126 ? -25.308 8.987 27.096 1.00 90.56 126 SER A CA 1
ATOM 1043 C C . SER A 1 126 ? -23.962 8.324 26.774 1.00 90.56 126 SER A C 1
ATOM 1045 O O . SER A 1 126 ? -23.666 7.228 27.255 1.00 90.56 126 SER A O 1
ATOM 1047 N N . ILE A 1 127 ? -23.119 8.994 25.983 1.00 88.38 127 ILE A N 1
ATOM 1048 C CA . ILE A 1 127 ? -21.760 8.516 25.664 1.00 88.38 127 ILE A CA 1
ATOM 1049 C C . ILE A 1 127 ? -20.953 8.199 26.944 1.00 88.38 127 ILE A C 1
ATOM 1051 O O . ILE A 1 127 ? -20.362 7.122 27.001 1.00 88.38 127 ILE A O 1
ATOM 1055 N N . PRO A 1 128 ? -20.976 9.031 28.011 1.00 89.94 128 PRO A N 1
ATOM 1056 C CA . PRO A 1 128 ? -20.291 8.710 29.266 1.00 89.94 128 PRO A CA 1
ATOM 1057 C C . PRO A 1 128 ? -20.844 7.471 29.980 1.00 89.94 128 P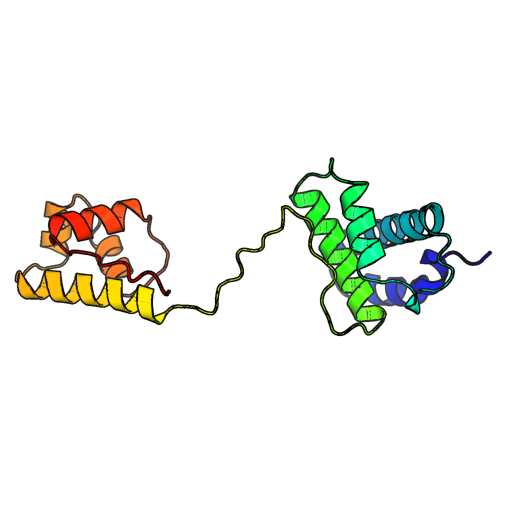RO A C 1
ATOM 1059 O O . PRO A 1 128 ? -20.087 6.709 30.574 1.00 89.94 128 PRO A O 1
ATOM 1062 N N . GLN A 1 129 ? -22.160 7.243 29.929 1.00 89.06 129 GLN A N 1
ATOM 1063 C CA . GLN A 1 129 ? -22.761 6.042 30.517 1.00 89.06 129 GLN A CA 1
ATOM 1064 C C . GLN A 1 129 ? -22.346 4.787 29.753 1.00 89.06 129 GLN A C 1
ATOM 1066 O O . GLN A 1 129 ? -21.997 3.792 30.382 1.00 89.06 129 GLN A O 1
ATOM 1071 N N . LEU A 1 130 ? -22.333 4.849 28.418 1.00 88.88 130 LEU A N 1
ATOM 1072 C CA . LEU A 1 130 ? -21.869 3.740 27.591 1.00 88.88 130 LEU A CA 1
ATOM 1073 C C . LEU A 1 130 ? -20.386 3.447 27.852 1.00 88.88 130 LEU A C 1
ATOM 1075 O O . LEU A 1 130 ? -20.048 2.299 28.110 1.00 88.88 130 LEU A O 1
ATOM 1079 N N . ALA A 1 131 ? -19.539 4.479 27.899 1.00 91.00 131 ALA A N 1
ATOM 1080 C CA . ALA A 1 131 ? -18.119 4.376 28.247 1.00 91.00 131 ALA A CA 1
ATOM 1081 C C . ALA A 1 131 ? -17.893 3.642 29.576 1.00 91.00 131 ALA A C 1
ATOM 1083 O O . ALA A 1 131 ? -17.117 2.688 29.637 1.00 91.00 131 ALA A O 1
ATOM 1084 N N . ASN A 1 132 ? -18.636 4.029 30.617 1.00 89.38 132 ASN A N 1
ATOM 1085 C CA . ASN A 1 132 ? -18.562 3.390 31.931 1.00 89.38 132 ASN A CA 1
ATOM 1086 C C . ASN A 1 132 ? -19.011 1.920 31.903 1.00 89.38 132 ASN A C 1
ATOM 1088 O O . ASN A 1 132 ? -18.475 1.105 32.648 1.00 89.38 132 ASN A O 1
ATOM 1092 N N . MET A 1 133 ? -19.988 1.575 31.061 1.00 87.81 133 MET A N 1
ATOM 1093 C CA . MET A 1 133 ? -20.522 0.214 30.954 1.00 87.81 133 MET A CA 1
ATOM 1094 C C . MET A 1 133 ? -19.656 -0.708 30.085 1.00 87.81 133 MET A C 1
ATOM 1096 O O . MET A 1 133 ? -19.587 -1.903 30.358 1.00 87.81 133 MET A O 1
ATOM 1100 N N . THR A 1 134 ? -18.982 -0.174 29.063 1.00 88.38 134 THR A N 1
ATOM 1101 C CA . THR A 1 134 ? -18.108 -0.941 28.156 1.00 88.38 134 THR A CA 1
ATOM 1102 C C . THR A 1 134 ? -16.633 -0.906 28.561 1.00 88.38 134 THR A C 1
ATOM 1104 O O . THR A 1 134 ? -15.825 -1.624 27.973 1.00 88.38 134 THR A O 1
ATOM 1107 N N . GLY A 1 135 ? -16.259 -0.057 29.525 1.00 89.50 135 GLY A N 1
ATOM 1108 C CA . GLY A 1 135 ? -14.867 0.175 29.922 1.00 89.50 135 GLY A CA 1
ATOM 1109 C C . GLY A 1 135 ? -14.033 0.865 28.837 1.00 89.50 135 GLY A C 1
ATOM 1110 O O . GLY A 1 135 ? -12.830 0.634 28.753 1.00 89.50 135 GLY A O 1
ATOM 1111 N N . LEU A 1 136 ? -14.675 1.657 27.973 1.00 89.56 136 LEU A N 1
ATOM 1112 C CA . LEU A 1 136 ? -14.025 2.374 26.870 1.00 89.56 136 LEU A CA 1
ATOM 1113 C C . LEU A 1 136 ? -13.904 3.859 27.194 1.00 89.56 136 LEU A C 1
ATOM 1115 O O . LEU A 1 136 ? -14.675 4.395 27.986 1.00 89.56 136 LEU A O 1
ATOM 1119 N N . GLU A 1 137 ? -12.961 4.545 26.554 1.00 88.62 137 GLU A N 1
ATOM 1120 C CA . GLU A 1 137 ? -12.856 5.993 26.699 1.00 88.62 137 GLU A CA 1
ATOM 1121 C C . GLU A 1 137 ? -14.025 6.714 26.016 1.00 88.62 137 GLU A C 1
ATOM 1123 O O . GLU A 1 137 ? -14.454 6.364 24.915 1.00 88.62 137 GLU A O 1
ATOM 1128 N N . ILE A 1 138 ? -14.509 7.783 26.653 1.00 88.19 138 ILE A N 1
ATOM 1129 C CA . ILE A 1 138 ? -15.617 8.613 26.151 1.00 88.19 138 ILE A CA 1
ATOM 1130 C C . ILE A 1 138 ? -15.304 9.155 24.748 1.00 88.19 138 ILE A C 1
ATOM 1132 O O . ILE A 1 138 ? -16.162 9.124 23.865 1.00 88.19 138 ILE A O 1
ATOM 1136 N N . ASN A 1 139 ? -14.067 9.615 24.536 1.00 88.69 139 ASN A N 1
ATOM 1137 C CA . ASN A 1 139 ? -13.619 10.168 23.257 1.00 88.69 139 ASN A CA 1
ATOM 1138 C C . ASN A 1 139 ? -13.610 9.109 22.155 1.00 88.69 139 ASN A C 1
ATOM 1140 O O . ASN A 1 139 ? -14.009 9.401 21.035 1.00 88.69 139 ASN A O 1
ATOM 1144 N N . LEU A 1 140 ? -13.233 7.873 22.488 1.00 87.06 140 LEU A N 1
ATOM 1145 C CA . LEU A 1 140 ? -13.198 6.767 21.539 1.00 87.06 140 LEU A CA 1
ATOM 1146 C C . LEU A 1 140 ? -14.607 6.405 21.050 1.00 87.06 140 LEU A C 1
ATOM 1148 O O . LEU A 1 140 ? -14.815 6.242 19.853 1.00 87.06 140 LEU A O 1
ATOM 1152 N N . ILE A 1 141 ? -15.601 6.360 21.943 1.00 87.75 141 ILE A N 1
ATOM 1153 C CA . ILE A 1 141 ? -17.001 6.127 21.545 1.00 87.75 141 ILE A CA 1
ATOM 1154 C C . ILE A 1 141 ? -17.515 7.266 20.658 1.00 87.75 141 ILE A C 1
ATOM 1156 O O . ILE A 1 141 ? -18.163 7.014 19.642 1.00 87.75 141 ILE A O 1
ATOM 1160 N N . ALA A 1 142 ? -17.217 8.518 21.015 1.00 87.12 142 ALA A N 1
ATOM 1161 C CA . ALA A 1 142 ? -17.603 9.667 20.204 1.00 87.12 142 ALA A CA 1
ATOM 1162 C C . ALA A 1 142 ? -16.935 9.637 18.819 1.00 87.12 142 ALA A C 1
ATOM 1164 O O . ALA A 1 142 ? -17.577 9.935 17.816 1.00 87.12 142 ALA A O 1
ATOM 1165 N N . ASP A 1 143 ? -15.663 9.262 18.746 1.00 85.06 143 ASP A N 1
ATOM 1166 C CA . ASP A 1 143 ? -14.912 9.176 17.496 1.00 85.06 143 ASP A CA 1
ATOM 1167 C C . ASP A 1 143 ? -15.430 8.052 16.592 1.00 85.06 143 ASP A C 1
ATOM 1169 O O . ASP A 1 143 ? -15.576 8.270 15.387 1.00 85.06 143 ASP A O 1
ATOM 1173 N N . ILE A 1 144 ? -15.817 6.912 17.177 1.00 86.62 144 ILE A N 1
ATOM 1174 C CA . ILE A 1 144 ? -16.513 5.820 16.485 1.00 86.62 144 ILE A CA 1
ATOM 1175 C C . ILE A 1 144 ? -17.835 6.323 15.894 1.00 86.62 144 ILE A C 1
ATOM 1177 O O . ILE A 1 144 ? -18.041 6.204 14.691 1.00 86.62 144 ILE A O 1
ATOM 1181 N N . GLU A 1 145 ? -18.716 6.940 16.690 1.00 84.38 145 GLU A N 1
ATOM 1182 C CA . GLU A 1 145 ? -20.019 7.423 16.194 1.00 84.38 145 GLU A CA 1
ATOM 1183 C C . GLU A 1 145 ? -19.898 8.513 15.119 1.00 84.38 145 GLU A C 1
ATOM 1185 O O . GLU A 1 145 ? -20.775 8.640 14.266 1.00 84.38 145 GLU A O 1
ATOM 1190 N N . ASN A 1 146 ? -18.813 9.289 15.142 1.00 82.50 146 ASN A N 1
ATOM 1191 C CA . ASN A 1 146 ? -18.527 10.320 14.144 1.00 82.50 146 ASN A CA 1
ATOM 1192 C C . ASN A 1 146 ? -17.754 9.793 12.919 1.00 82.50 146 ASN A C 1
ATOM 1194 O O . ASN A 1 146 ? -17.436 10.575 12.023 1.00 82.50 146 ASN A O 1
ATOM 1198 N N . GLY A 1 147 ? -17.436 8.495 12.863 1.00 79.38 147 GLY A N 1
ATOM 1199 C CA . GLY A 1 147 ? -16.769 7.873 11.718 1.00 79.38 147 GLY A CA 1
ATOM 1200 C C . GLY A 1 147 ? -15.294 8.211 11.562 1.00 79.38 147 GLY A C 1
ATOM 1201 O O . GLY A 1 147 ? -14.756 8.108 10.458 1.00 79.38 147 GLY A O 1
ATOM 1202 N N . LYS A 1 148 ? -14.609 8.589 12.645 1.00 80.69 148 LYS A N 1
ATOM 1203 C CA . LYS A 1 148 ? -13.150 8.696 12.604 1.00 80.69 148 LYS A CA 1
ATOM 1204 C C . LYS A 1 148 ? -12.550 7.289 12.560 1.00 80.69 148 LYS A C 1
ATOM 1206 O O . LYS A 1 148 ? -12.911 6.468 13.391 1.00 80.69 148 LYS A O 1
ATOM 1211 N N . PRO A 1 149 ? -11.610 6.996 11.650 1.00 70.69 149 PRO A N 1
ATOM 1212 C CA . PRO A 1 149 ? -11.074 5.645 11.469 1.00 70.69 149 PRO A CA 1
ATOM 1213 C C . PRO A 1 149 ? -10.051 5.225 12.540 1.00 70.69 149 PRO A C 1
ATOM 1215 O O . PRO A 1 149 ? -9.457 4.157 12.420 1.00 70.69 149 PRO A O 1
ATOM 1218 N N . ASP A 1 150 ? -9.798 6.062 13.549 1.00 76.81 150 ASP A N 1
ATOM 1219 C CA . ASP A 1 150 ? -8.738 5.855 14.539 1.00 76.81 150 ASP A CA 1
ATOM 1220 C C . ASP A 1 150 ? -9.267 5.116 15.777 1.00 76.81 150 ASP A C 1
ATOM 1222 O O . ASP A 1 150 ? -9.402 5.675 16.862 1.00 76.81 150 ASP A O 1
ATOM 1226 N N . PHE A 1 151 ? -9.653 3.855 15.585 1.00 81.94 151 PHE A N 1
ATOM 1227 C CA . PHE A 1 151 ? -10.050 2.955 16.666 1.00 81.94 151 PHE A CA 1
ATOM 1228 C C . PHE A 1 151 ? -9.770 1.495 16.305 1.00 81.94 151 PHE A C 1
ATOM 1230 O O . PHE A 1 151 ? -9.623 1.126 15.137 1.00 81.94 151 PHE A O 1
ATOM 1237 N N . VAL A 1 152 ? -9.714 0.631 17.318 1.00 84.06 152 VAL A N 1
ATOM 1238 C CA . VAL A 1 152 ? -9.488 -0.805 17.125 1.00 84.06 152 VAL A CA 1
ATOM 1239 C C . VAL A 1 152 ? -10.827 -1.518 16.937 1.00 84.06 152 VAL A C 1
ATOM 1241 O O . VAL A 1 152 ? -11.785 -1.276 17.668 1.00 84.06 152 VAL A O 1
ATOM 1244 N N . PHE A 1 153 ? -10.896 -2.465 15.995 1.00 83.75 153 PHE A N 1
ATOM 1245 C CA . PHE A 1 153 ? -12.114 -3.249 15.737 1.00 83.75 153 PHE A CA 1
ATOM 1246 C C . PHE A 1 153 ? -12.6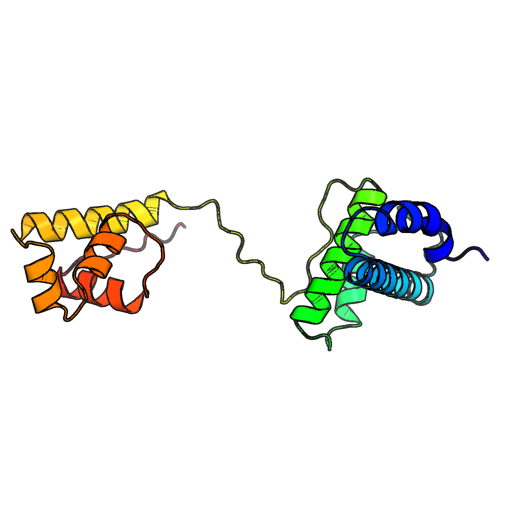47 -3.977 16.988 1.00 83.75 153 PHE A C 1
ATOM 1248 O O . PHE A 1 153 ? -13.853 -4.122 17.157 1.00 83.75 153 PHE A O 1
ATOM 1255 N N . ALA A 1 154 ? -11.761 -4.380 17.903 1.00 85.12 154 ALA A N 1
ATOM 1256 C CA . ALA A 1 154 ? -12.137 -4.982 19.182 1.00 85.12 154 ALA A CA 1
ATOM 1257 C C . ALA A 1 154 ? -13.005 -4.055 20.051 1.00 85.12 154 ALA A C 1
ATOM 1259 O O . ALA A 1 154 ? -13.896 -4.534 20.748 1.00 85.12 154 ALA A O 1
ATOM 1260 N N . ASP A 1 155 ? -12.781 -2.741 20.003 1.00 88.12 155 ASP A N 1
ATOM 1261 C CA . ASP A 1 155 ? -13.575 -1.785 20.775 1.00 88.12 155 ASP A CA 1
ATOM 1262 C C . ASP A 1 155 ? -14.954 -1.573 20.149 1.00 88.12 155 ASP A C 1
ATOM 1264 O O . ASP A 1 155 ? -15.954 -1.524 20.864 1.00 88.12 155 ASP A O 1
ATOM 1268 N N . LEU A 1 156 ? -15.030 -1.577 18.814 1.00 88.00 156 LEU A N 1
ATOM 1269 C CA . LEU A 1 156 ? -16.298 -1.590 18.085 1.00 88.00 156 LEU A CA 1
ATOM 1270 C C . LEU A 1 156 ? -17.147 -2.820 18.458 1.00 88.00 156 LEU A C 1
ATOM 1272 O O . LEU A 1 156 ? -18.340 -2.688 18.729 1.00 88.00 156 LEU A O 1
ATOM 1276 N N . LEU A 1 157 ? -16.529 -4.005 18.529 1.00 87.44 157 LEU A N 1
ATOM 1277 C CA . LEU A 1 157 ? -17.213 -5.247 18.906 1.00 87.44 157 LEU A CA 1
ATOM 1278 C C . LEU A 1 157 ? -17.802 -5.192 20.320 1.00 87.44 157 LEU A C 1
ATOM 1280 O O . LEU A 1 157 ? -18.943 -5.609 20.503 1.00 87.44 157 LEU A O 1
ATOM 1284 N N . LYS A 1 158 ? -17.082 -4.627 21.299 1.00 89.12 158 LYS A N 1
ATOM 1285 C CA . LYS A 1 158 ? -17.604 -4.458 22.670 1.00 89.12 158 LYS A CA 1
ATOM 1286 C C . LYS A 1 158 ? -18.879 -3.614 22.692 1.00 89.12 158 LYS A C 1
ATOM 1288 O O . LYS A 1 158 ? -19.813 -3.923 23.428 1.00 89.12 158 LYS A O 1
ATOM 1293 N N . IL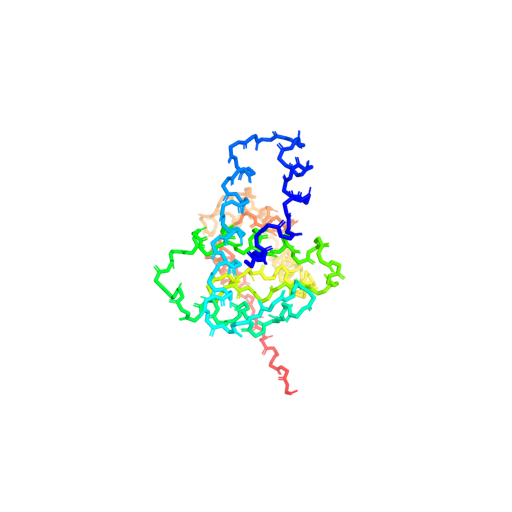E A 1 159 ? -18.928 -2.553 21.882 1.00 89.19 159 ILE A N 1
ATOM 1294 C CA . ILE A 1 159 ? -20.106 -1.683 21.780 1.00 89.19 159 ILE A CA 1
ATOM 1295 C C . ILE A 1 159 ? -21.272 -2.438 21.135 1.00 89.19 159 ILE A C 1
ATOM 1297 O O . ILE A 1 159 ? -22.385 -2.400 21.655 1.00 89.19 159 ILE A O 1
ATOM 1301 N N . ILE A 1 160 ? -21.018 -3.152 20.036 1.00 89.75 160 ILE A N 1
ATOM 1302 C CA . ILE A 1 160 ? -22.019 -3.965 19.327 1.00 89.75 160 ILE A CA 1
ATOM 1303 C C . ILE A 1 160 ? -22.613 -5.032 20.256 1.00 89.75 160 ILE A C 1
ATOM 1305 O O . ILE A 1 160 ? -23.836 -5.164 20.334 1.00 89.75 160 ILE A O 1
ATOM 1309 N N . GLU A 1 161 ? -21.765 -5.748 20.997 1.00 88.19 161 GLU A N 1
ATOM 1310 C CA . GLU A 1 161 ? -22.167 -6.787 21.949 1.00 88.19 161 GLU A CA 1
ATOM 1311 C C . GLU A 1 161 ? -23.010 -6.204 23.090 1.00 88.19 161 GLU A C 1
ATOM 1313 O O . GLU A 1 161 ? -24.102 -6.697 23.383 1.00 88.19 161 GLU A O 1
ATOM 1318 N N . PHE A 1 162 ? -22.562 -5.095 23.684 1.00 88.88 162 PHE A N 1
ATOM 1319 C CA . PHE A 1 162 ? -23.295 -4.411 24.747 1.00 88.88 162 PHE A CA 1
ATOM 1320 C C . PHE A 1 162 ? -24.658 -3.882 24.270 1.00 88.88 162 PHE A C 1
ATOM 1322 O O . PHE A 1 162 ? -25.687 -3.986 24.953 1.00 88.88 162 PHE A O 1
ATOM 1329 N N . LEU A 1 163 ? -24.696 -3.321 23.060 1.00 88.69 163 LEU A N 1
ATOM 1330 C CA . LEU A 1 163 ? -25.924 -2.820 22.459 1.00 88.69 163 LEU A CA 1
ATOM 1331 C C . LEU A 1 163 ? -26.819 -3.943 21.918 1.00 88.69 163 LEU A C 1
ATOM 1333 O O . LEU A 1 163 ? -28.010 -3.688 21.730 1.00 88.69 163 LEU A O 1
ATOM 1337 N N . LYS A 1 164 ? -26.318 -5.182 21.825 1.00 87.00 164 LYS A N 1
ATOM 1338 C CA . LYS A 1 164 ? -27.007 -6.351 21.256 1.00 87.00 164 LYS A CA 1
ATOM 1339 C C . LYS A 1 164 ? -27.460 -6.104 19.814 1.00 87.00 164 LYS A C 1
ATOM 1341 O O . LYS A 1 164 ? -28.600 -6.392 19.460 1.00 87.00 164 LYS A O 1
ATOM 1346 N N . ILE A 1 165 ? -26.585 -5.506 19.009 1.00 83.88 165 ILE A N 1
ATOM 1347 C CA . ILE A 1 165 ? -26.852 -5.259 17.590 1.00 83.88 165 ILE A CA 1
ATOM 1348 C C . ILE A 1 165 ? -26.568 -6.550 16.818 1.00 83.88 165 ILE A C 1
ATOM 1350 O O . ILE A 1 165 ? -25.458 -7.076 16.872 1.00 83.88 165 ILE A O 1
ATOM 1354 N N . GLU A 1 166 ? -27.561 -7.052 16.088 1.00 78.19 166 GLU A N 1
ATOM 1355 C CA . GLU A 1 166 ? -27.398 -8.202 15.198 1.00 78.19 166 GLU A CA 1
ATOM 1356 C C . GLU A 1 166 ? -26.901 -7.741 13.823 1.00 78.19 166 GLU A C 1
ATOM 1358 O O . GLU A 1 166 ? -27.530 -6.913 13.164 1.00 78.19 166 GLU A O 1
ATOM 1363 N N . ILE A 1 167 ? -25.761 -8.277 13.380 1.00 71.19 167 ILE A N 1
ATOM 1364 C CA . ILE A 1 167 ? -25.186 -7.986 12.062 1.00 71.19 167 ILE A CA 1
ATOM 1365 C C . ILE A 1 167 ? -25.567 -9.119 11.111 1.00 71.19 167 ILE A C 1
ATOM 1367 O O . ILE A 1 167 ? -25.083 -10.242 11.244 1.00 71.19 167 ILE A O 1
ATOM 1371 N N . LEU A 1 168 ? -26.421 -8.816 10.133 1.00 67.44 168 LEU A N 1
ATOM 1372 C CA . LEU A 1 168 ? -26.807 -9.751 9.078 1.00 67.44 168 LEU A CA 1
ATOM 1373 C C . LEU A 1 168 ? -25.923 -9.530 7.849 1.00 67.44 168 LEU A C 1
ATOM 1375 O O . LEU A 1 168 ? -26.105 -8.572 7.099 1.00 67.44 168 LEU A O 1
ATOM 1379 N N . LEU A 1 169 ? -24.962 -10.428 7.636 1.00 63.00 169 LEU A N 1
ATOM 1380 C CA . LEU A 1 169 ? -24.143 -10.422 6.427 1.00 63.00 169 LEU A CA 1
ATOM 1381 C C . LEU A 1 169 ? -24.964 -10.994 5.268 1.00 63.00 169 LEU A C 1
ATOM 1383 O O . LEU A 1 169 ? -25.192 -12.201 5.198 1.00 63.00 169 LEU A O 1
ATOM 1387 N N . LYS A 1 170 ? -25.405 -10.131 4.349 1.00 61.81 170 LYS A N 1
ATOM 1388 C CA . LYS A 1 170 ? -25.906 -10.591 3.051 1.00 61.81 170 LYS A CA 1
ATOM 1389 C C . LYS A 1 170 ? -24.714 -11.061 2.230 1.00 61.81 170 LYS A C 1
ATOM 1391 O O . LYS A 1 170 ? -23.832 -10.272 1.908 1.00 61.81 170 LYS A O 1
ATOM 1396 N N . THR A 1 171 ? -24.676 -12.350 1.932 1.00 52.03 171 THR A N 1
ATOM 1397 C CA . THR A 1 171 ? -23.797 -12.888 0.895 1.00 52.03 171 THR A CA 1
ATOM 1398 C C . THR A 1 171 ? -24.484 -12.618 -0.440 1.00 52.03 171 THR A C 1
ATOM 1400 O O . THR A 1 171 ? -25.635 -13.006 -0.621 1.00 52.03 171 THR A O 1
ATOM 1403 N N . GLU A 1 172 ? -23.832 -11.862 -1.322 1.00 53.75 172 GLU A N 1
ATOM 1404 C CA . GLU A 1 172 ? -24.284 -11.722 -2.709 1.00 53.75 172 GLU A CA 1
ATOM 1405 C C . GLU A 1 172 ? -24.100 -13.085 -3.401 1.00 53.75 172 GLU A C 1
ATOM 1407 O O . GLU A 1 172 ? -23.008 -13.656 -3.337 1.00 53.75 172 GLU A O 1
ATOM 1412 N N . GLU A 1 173 ? -25.185 -13.627 -3.966 1.00 42.16 173 GLU A N 1
ATOM 1413 C CA . GLU A 1 173 ? -25.171 -14.792 -4.871 1.00 42.16 173 GLU A CA 1
ATOM 1414 C C . GLU A 1 173 ? -24.608 -14.425 -6.250 1.00 42.16 173 GLU A C 1
ATOM 1416 O O . GLU A 1 173 ? -24.921 -13.315 -6.745 1.00 42.16 173 GLU A O 1
#

pLDDT: mean 79.87, std 12.95, range [41.22, 93.56]

Foldseek 3Di:
DQAPLNVCVVVLVVQCPDDDNPLSVLLSVLLSVLSVVLCVPPVDPDLLPDDLVSVVVVLVVPVVDDPVRQVSSQVSVQSSCVVSVPPDRRDGRPPPPPVPPPVPDPPVLLVLLVVLVVLCVVVVHDLVRLCVVLVHDSVQNVCSNVPPPPDDVVSSVSSCVVSVPDDDDDDDD

Radius of gyration: 25.31 Å; chains: 1; bounding box: 59×33×61 Å

Sequence (173 aa):
MLTLAKKSENYFRDYVRGGGKENRKRQVSRIVEFLDWVESTEKVISLHGLGKRHVIGFWKAHRHFSDETAYKYWLGIAKLWQWIGKHEEPPAPHKVQTFQKSVLNDTVFTEILTAIKCARESKNLSIPQLANMTGLEINLIADIENGKPDFVFADLLKIIEFLKIEILLKTEE